Protein 1URR (pdb70)

InterPro domains:
  IPR001792 Acylphosphatase-like domain [PF00708] (14-100)
  IPR001792 Acylphosphatase-like domain [PS51160] (12-102)
  IPR017968 Acylphosphatase, conserved site [PS00150] (17-27)
  IPR020456 Acylphosphatase [PR00112] (12-27)
  IPR020456 Acylphosphatase [PR00112] (33-58)
  IPR020456 Acylphosphatase [PR00112] (68-88)
  IPR020456 Acylphosphatase [PTHR10029] (7-101)
  IPR036046 Acylphosphatase-like domain superfamily [SSF54975] (9-101)

Solvent-accessible surface area: 5893 Å² total; per-residue (Å²): 141,86,155,37,19,27,12,5,64,6,40,0,47,35,127,0,68,85,21,133,4,70,131,52,0,12,123,23,0,116,151,24,39,2,77,1,46,0,56,45,12,237,108,33,5,0,79,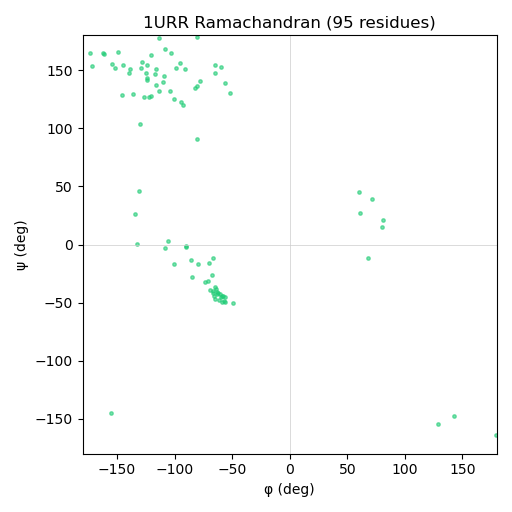4,66,1,9,0,26,61,142,38,0,52,86,0,57,101,40,0,83,70,70,207,4,69,99,2,101,19,89,99,25,77,59,48,164,71,108,95,32,167,91,63,100,55,131,52,7,73,45,82,192

Sequence (97 aa):
VAKQIFALDFEIFGRVQGVFFRKHTSHEAKRLGVRGWCMNTRDGTVKGQLEAPMMNLMEMKHWLENNRIPNAKVSKAEFSQIQEIEDYTFTSFDIKH

GO terms:
  GO:0003998 acylphosphatase activity (F, IDA)
  GO:0016787 hydrolase activity (F, IDA)
  GO:0005737 cytoplasm (C, TAS)

Organism: Drosophila melanogaster (NCBI:txid7227)

Secondary structure (DSSP, 8-state):
-TT-EEEEEEEEEEE-SSSSHHHHHHHHHHHHT-EEEEEE-TTS-EEEEEEE-HHHHHHHHHHHHH--STT-EEEEEEE---EEESS-S-SSEEE--

Structure (mmCIF, N/CA/C/O backbone):
data_1URR
#
_entry.id   1URR
#
_cell.length_a   45.722
_cell.length_b   45.722
_cell.length_c   98.585
_cell.angle_alpha   90.00
_cell.angle_beta   90.00
_cell.angle_gamma   120.00
#
_symmetry.space_group_name_H-M   'P 31 2 1'
#
loop_
_entity.id
_entity.type
_entity.pdbx_description
1 polymer 'CG18505 PROTEIN'
2 non-polymer GLYCEROL
3 water water
#
loop_
_atom_site.group_PDB
_atom_site.id
_atom_site.type_symbol
_atom_site.label_atom_id
_atom_site.label_alt_id
_atom_site.label_comp_id
_atom_site.label_asym_id
_atom_site.label_entity_id
_atom_site.label_seq_id
_atom_site.pdbx_PDB_ins_code
_atom_site.Cartn_x
_atom_site.Cartn_y
_atom_site.Cartn_z
_atom_site.occupancy
_atom_site.B_iso_or_equiv
_atom_site.auth_seq_id
_atom_site.auth_comp_id
_atom_site.auth_asym_id
_atom_site.auth_atom_id
_atom_site.pdbx_PDB_model_num
ATOM 1 N N . VAL A 1 6 ? 9.170 20.440 42.564 1.00 48.53 2 VAL A N 1
ATOM 2 C CA . VAL A 1 6 ? 7.781 20.955 42.740 1.00 48.19 2 VAL A CA 1
ATOM 3 C C . VAL A 1 6 ? 7.799 22.302 43.468 1.00 44.23 2 VAL A C 1
ATOM 4 O O . VAL A 1 6 ? 6.914 23.129 43.287 1.00 42.23 2 VAL A O 1
ATOM 8 N N . ALA A 1 7 ? 8.817 22.555 44.275 1.00 46.31 3 ALA A N 1
ATOM 9 C CA . ALA A 1 7 ? 8.885 23.829 44.992 1.00 43.84 3 ALA A CA 1
ATOM 10 C C . ALA A 1 7 ? 9.158 25.058 44.121 1.00 40.43 3 ALA A C 1
ATOM 11 O O . ALA A 1 7 ? 8.982 26.185 44.591 1.00 44.48 3 ALA A O 1
ATOM 13 N N . LYS A 1 8 ? 9.631 24.867 42.887 1.00 43.86 4 LYS A N 1
ATOM 14 C CA . LYS A 1 8 ? 9.852 25.993 41.968 1.00 39.64 4 LYS A CA 1
ATOM 15 C C . LYS A 1 8 ? 8.782 26.028 40.876 1.00 34.43 4 LYS A C 1
ATOM 16 O O . LYS A 1 8 ? 8.804 26.867 39.958 1.00 36.84 4 LYS A O 1
ATOM 22 N N . GLN A 1 9 ? 7.838 25.108 40.984 1.00 31.89 5 GLN A N 1
ATOM 23 C CA . GLN A 1 9 ? 6.656 25.155 40.149 1.00 34.52 5 GLN A CA 1
ATOM 24 C C . GLN A 1 9 ? 5.855 26.418 40.488 1.00 30.76 5 GLN A C 1
ATOM 25 O O . GLN A 1 9 ? 5.897 26.922 41.621 1.00 31.99 5 GLN A O 1
ATOM 31 N N . ILE A 1 10 ? 5.197 26.958 39.476 1.00 28.44 6 ILE A N 1
ATOM 32 C CA . ILE A 1 10 ? 4.351 28.133 39.614 1.00 24.72 6 ILE A CA 1
ATOM 33 C C . ILE A 1 10 ? 2.898 27.678 39.602 1.00 28.94 6 ILE A C 1
ATOM 34 O O . ILE A 1 10 ? 2.501 26.867 38.759 1.00 28.97 6 ILE A O 1
ATOM 39 N N . PHE A 1 11 ? 2.124 28.176 40.562 1.00 24.98 7 PHE A N 1
ATOM 40 C CA . PHE A 1 11 ? 0.717 27.835 40.650 1.00 25.12 7 PHE A CA 1
ATOM 41 C C . PHE A 1 11 ? -0.151 29.082 40.556 1.00 23.57 7 PHE A C 1
ATOM 42 O O . PHE A 1 11 ? 0.314 30.214 40.758 1.00 25.85 7 PHE A O 1
ATOM 50 N N . ALA A 1 12 ? -1.428 28.882 40.274 1.00 24.74 8 ALA A N 1
ATOM 51 C CA . ALA A 1 12 ? -2.309 30.026 39.954 1.00 24.06 8 ALA A CA 1
ATO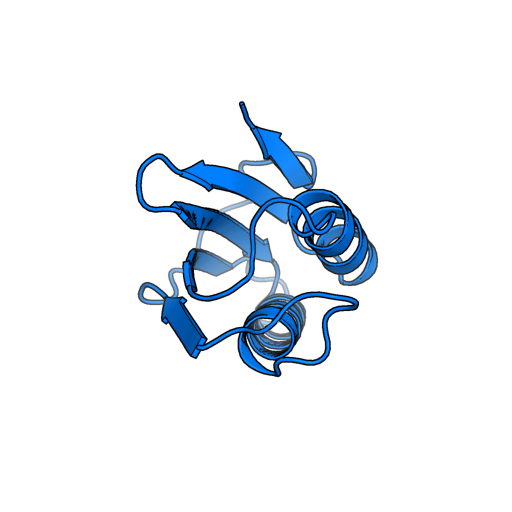M 52 C C . ALA A 1 12 ? -3.644 29.819 40.618 1.00 24.70 8 ALA A C 1
ATOM 53 O O . ALA A 1 12 ? -4.117 28.704 40.692 1.00 24.21 8 ALA A O 1
ATOM 55 N N . LEU A 1 13 ? -4.285 30.910 41.007 1.00 21.71 9 LEU A N 1
ATOM 56 C CA . LEU A 1 13 ? -5.643 30.853 41.491 1.00 24.36 9 LEU A CA 1
ATOM 57 C C . LEU A 1 13 ? -6.343 32.205 41.281 1.00 21.89 9 LEU A C 1
ATOM 58 O O . LEU A 1 13 ? -5.723 33.254 41.118 1.00 23.39 9 LEU A O 1
ATOM 63 N N . ASP A 1 14 ? -7.651 32.133 41.203 1.00 20.84 10 ASP A N 1
ATOM 64 C CA . ASP A 1 14 ? -8.528 33.304 41.198 1.00 20.29 10 ASP A CA 1
ATOM 65 C C . ASP A 1 14 ? -9.092 33.537 42.613 1.00 21.15 10 ASP A C 1
ATOM 66 O O . ASP A 1 14 ? -9.318 32.600 43.367 1.00 22.29 10 ASP A O 1
ATOM 71 N N . PHE A 1 15 ? -9.399 34.782 42.925 1.00 20.02 11 PHE A N 1
ATOM 72 C CA . PHE A 1 15 ? -9.950 35.103 44.238 1.00 21.42 11 PHE A CA 1
ATOM 73 C C . PHE A 1 15 ? -10.960 36.235 44.139 1.00 22.16 11 PHE A C 1
ATOM 74 O O . PHE A 1 15 ? -10.925 37.048 43.229 1.00 21.02 11 PHE A O 1
ATOM 82 N N . GLU A 1 16 ? -11.869 36.256 45.101 1.00 20.49 12 GLU A N 1
ATOM 83 C CA . GLU A 1 16 ? -12.797 37.323 45.258 1.00 20.08 12 GLU A CA 1
ATOM 84 C C . GLU A 1 16 ? -13.039 37.485 46.746 1.00 21.29 12 GLU A C 1
ATOM 85 O O . GLU A 1 16 ? -13.346 36.505 47.456 1.00 22.60 12 GLU A O 1
ATOM 91 N N . ILE A 1 17 ? -12.896 38.728 47.210 1.00 19.99 13 ILE A N 1
ATOM 92 C CA . ILE A 1 17 ? -12.972 39.080 48.632 1.00 19.89 13 ILE A CA 1
ATOM 93 C C . ILE A 1 17 ? -14.209 39.933 48.844 1.00 20.60 13 ILE A C 1
ATOM 94 O O . ILE A 1 17 ? -14.427 40.919 48.110 1.00 21.74 13 ILE A O 1
ATOM 99 N N . PHE A 1 18 ? -14.977 39.571 49.871 1.00 21.17 14 PHE A N 1
ATOM 100 C CA . PHE A 1 18 ? -16.237 40.199 50.204 1.00 23.08 14 PHE A CA 1
ATOM 101 C C . PHE A 1 18 ? -16.144 40.870 51.562 1.00 22.53 14 PHE A C 1
ATOM 102 O O . PHE A 1 18 ? -15.473 40.367 52.463 1.00 22.78 14 PHE A O 1
ATOM 110 N N . GLY A 1 19 ? -16.923 41.931 51.722 1.00 21.70 15 GLY A N 1
ATOM 111 C CA . GLY A 1 19 ? -17.014 42.631 52.990 1.00 23.04 15 GLY A CA 1
ATOM 112 C C . GLY A 1 19 ? -16.788 44.116 52.791 1.00 23.64 15 GLY A C 1
ATOM 113 O O . GLY A 1 19 ? -17.067 44.659 51.705 1.00 22.52 15 GLY A O 1
ATOM 114 N N . ARG A 1 20 ? -16.322 44.780 53.845 1.00 23.19 16 ARG A N 1
ATOM 115 C CA . ARG A 1 20 ? -15.884 46.161 53.736 1.00 21.23 16 ARG A CA 1
ATOM 116 C C . ARG A 1 20 ? -14.460 46.116 53.168 1.00 20.88 16 ARG A C 1
ATOM 117 O O . ARG A 1 20 ? -13.463 46.057 53.916 1.00 24.53 16 ARG A O 1
ATOM 125 N N . VAL A 1 21 ? -14.422 46.180 51.837 1.00 22.62 17 VAL A N 1
ATOM 126 C CA . VAL A 1 21 ? -13.204 45.973 51.066 1.00 21.69 17 VAL A CA 1
ATOM 127 C C . VAL A 1 21 ? -12.997 47.058 50.007 1.00 21.36 17 VAL A C 1
ATOM 128 O O . VAL A 1 21 ? -12.016 47.025 49.295 1.00 24.95 17 VAL A O 1
ATOM 132 N N . GLN A 1 22 ? -13.913 48.016 49.927 1.00 23.58 18 GLN A N 1
ATOM 133 C CA . GLN A 1 22 ? -13.796 49.148 49.023 1.00 22.44 18 GLN A CA 1
ATOM 134 C C . GLN A 1 22 ? -13.727 50.414 49.883 1.00 22.93 18 GLN A C 1
ATOM 135 O O . GLN A 1 22 ? -14.330 50.484 50.960 1.00 27.67 18 GLN A O 1
ATOM 141 N N . GLY A 1 23 ? -12.978 51.388 49.409 1.00 27.63 19 GLY A N 1
ATOM 142 C CA . GLY A 1 23 ? -12.872 52.672 50.068 1.00 28.56 19 GLY A CA 1
ATOM 143 C C . GLY A 1 23 ? -11.919 52.650 51.233 1.00 27.12 19 GLY A C 1
ATOM 144 O O . GLY A 1 23 ? -11.918 53.562 52.062 1.00 30.55 19 GLY A O 1
ATOM 145 N N . VAL A 1 24 ? -11.100 51.601 51.307 1.00 26.85 20 VAL A N 1
ATOM 146 C CA . VAL A 1 24 ? -10.219 51.395 52.446 1.00 26.77 20 VAL A CA 1
ATOM 147 C C . VAL A 1 24 ? -8.795 51.017 52.062 1.00 26.37 20 VAL A C 1
ATOM 148 O O . VAL A 1 24 ? -8.091 50.399 52.847 1.00 30.31 20 VAL A O 1
ATOM 152 N N . PHE A 1 25 ? -8.369 51.420 50.873 1.00 28.64 21 PHE A N 1
ATOM 153 C CA . PHE A 1 25 ? -7.032 51.119 50.352 1.00 27.01 21 PHE A CA 1
ATOM 154 C C . PHE A 1 25 ? -6.744 49.643 50.207 1.00 26.77 21 PHE A C 1
ATOM 155 O O . PHE A 1 25 ? -5.575 49.246 50.231 1.00 27.61 21 PHE A O 1
ATOM 163 N N . PHE A 1 26 ? -7.793 48.847 50.005 1.00 27.28 22 PHE A N 1
ATOM 164 C CA . PHE A 1 26 ? -7.645 47.408 49.973 1.00 25.27 22 PHE A CA 1
ATOM 165 C C . PHE A 1 26 ? -6.709 47.001 48.864 1.00 21.66 22 PHE A C 1
ATOM 166 O O . PHE A 1 26 ? -5.884 46.099 49.032 1.00 25.54 22 PHE A O 1
ATOM 174 N N . ARG A 1 27 ? -6.867 47.631 47.709 1.00 25.32 23 ARG A N 1
ATOM 175 C CA . ARG A 1 27 ? -6.081 47.240 46.543 1.00 25.51 23 ARG A CA 1
ATOM 176 C C . ARG A 1 27 ? -4.585 47.550 46.761 1.00 25.53 23 ARG A C 1
ATOM 177 O O . ARG A 1 27 ? -3.703 46.764 46.409 1.00 25.27 23 ARG A O 1
ATOM 185 N N . LYS A 1 28 ? -4.314 48.694 47.367 1.00 26.02 24 LYS A N 1
ATOM 186 C CA . LYS A 1 28 ? -2.946 49.082 47.644 1.00 24.23 24 LYS A CA 1
ATOM 187 C C . LYS A 1 28 ? -2.328 48.131 48.667 1.00 24.77 24 LYS A C 1
ATOM 188 O O . LYS A 1 28 ? -1.177 47.765 48.556 1.00 25.49 24 LYS A O 1
ATOM 194 N N . HIS A 1 29 ? -3.088 47.767 49.690 1.00 25.07 25 HIS A N 1
ATOM 195 C CA . HIS A 1 29 ? -2.595 46.806 50.648 1.00 24.98 25 HIS A CA 1
ATOM 196 C C . HIS A 1 29 ? -2.310 45.453 50.005 1.00 24.77 25 HIS A C 1
ATOM 197 O O . HIS A 1 29 ? -1.321 44.799 50.313 1.00 25.13 25 HIS A O 1
ATOM 204 N N . THR A 1 30 ? -3.211 45.036 49.129 1.00 23.22 26 THR A N 1
ATOM 205 C CA . THR A 1 30 ? -3.098 43.761 48.472 1.00 22.29 26 THR A CA 1
ATOM 206 C C . THR A 1 30 ? -1.870 43.736 47.574 1.00 22.20 26 THR A C 1
ATOM 207 O O . THR A 1 30 ? -1.093 42.777 47.580 1.00 23.08 26 THR A O 1
ATOM 211 N N . SER A 1 31 ? -1.698 44.789 46.781 1.00 21.75 27 SER A N 1
ATOM 212 C CA . SER A 1 31 ? -0.533 44.867 45.919 1.00 23.73 27 SER A CA 1
ATOM 213 C C . SER A 1 31 ? 0.791 44.806 46.762 1.00 23.09 27 SER A C 1
ATOM 214 O O . SER A 1 31 ? 1.759 44.139 46.383 1.00 25.34 27 SER A O 1
ATOM 217 N N . HIS A 1 32 ? 0.826 45.551 47.863 1.00 24.03 28 HIS A N 1
ATOM 218 C CA . HIS A 1 32 ? 2.014 45.600 48.682 1.00 23.57 28 HIS A CA 1
ATOM 219 C C . HIS A 1 32 ? 2.315 44.213 49.220 1.00 23.29 28 HIS A C 1
ATOM 220 O O . HIS A 1 32 ? 3.459 43.770 49.187 1.00 22.95 28 HIS A O 1
ATOM 227 N N . GLU A 1 33 ? 1.305 43.534 49.758 1.00 21.32 29 GLU A N 1
ATOM 228 C CA . GLU A 1 33 ? 1.547 42.240 50.371 1.00 21.44 29 GLU A CA 1
ATOM 229 C C . GLU A 1 33 ? 1.900 41.180 49.337 1.00 22.26 29 GLU A C 1
ATOM 230 O O . GLU A 1 33 ? 2.815 40.392 49.559 1.00 24.04 29 GLU A O 1
ATOM 236 N N . ALA A 1 34 ? 1.237 41.198 48.170 1.00 22.30 30 ALA A N 1
ATOM 237 C CA . ALA A 1 34 ? 1.585 40.246 47.122 1.00 23.36 30 ALA A CA 1
ATOM 238 C C . ALA A 1 34 ? 3.050 40.422 46.756 1.00 26.89 30 ALA A C 1
ATOM 239 O O . ALA A 1 34 ? 3.816 39.448 46.673 1.00 28.51 30 ALA A O 1
ATOM 241 N N . LYS A 1 35 ? 3.442 41.666 46.506 1.00 26.24 31 LYS A N 1
ATOM 242 C CA . LYS A 1 35 ? 4.801 41.912 46.020 1.00 31.09 31 LYS A CA 1
ATOM 243 C C . LYS A 1 35 ? 5.828 41.532 47.067 1.00 29.54 31 LYS A C 1
ATOM 244 O O . LYS A 1 35 ? 6.887 40.987 46.755 1.00 38.22 31 LYS A O 1
ATOM 250 N N . ARG A 1 36 ? 5.520 41.765 48.339 1.00 31.83 32 ARG A N 1
ATOM 251 C CA . ARG A 1 36 ? 6.519 41.431 49.321 1.00 29.86 32 ARG A CA 1
ATOM 252 C C . ARG A 1 36 ? 6.564 39.908 49.668 1.00 30.74 32 ARG A C 1
ATOM 253 O O . ARG A 1 36 ? 7.631 39.359 50.047 1.00 40.00 32 ARG A O 1
ATOM 261 N N . LEU A 1 37 ? 5.509 39.177 49.318 1.00 33.91 33 LEU A N 1
ATOM 262 C CA . LEU A 1 37 ? 5.477 37.732 49.405 1.00 31.33 33 LEU A CA 1
ATOM 263 C C . LEU A 1 37 ? 5.968 37.033 48.103 1.00 29.87 33 LEU A C 1
ATOM 264 O O . LEU A 1 37 ? 6.010 35.801 48.053 1.00 40.71 33 LEU A O 1
ATOM 269 N N . GLY A 1 38 ? 6.325 37.799 47.074 1.00 32.35 34 GLY A N 1
ATOM 270 C CA . GLY A 1 38 ? 6.777 37.230 45.814 1.00 32.21 34 GLY A CA 1
ATOM 271 C C . GLY A 1 38 ? 5.665 36.578 45.022 1.00 31.20 34 GLY A C 1
ATOM 272 O O . GLY A 1 38 ? 5.846 35.571 44.344 1.00 38.13 34 GLY A O 1
ATOM 273 N N . VAL A 1 39 ? 4.518 37.219 45.061 1.00 26.23 35 VAL A N 1
ATOM 274 C CA . VAL A 1 39 ? 3.345 36.724 44.373 1.00 23.99 35 VAL A CA 1
ATOM 275 C C . VAL A 1 39 ? 2.984 37.735 43.303 1.00 23.35 35 VAL A C 1
ATOM 276 O O . VAL A 1 39 ? 2.988 38.953 43.546 1.00 25.24 35 VAL A O 1
ATOM 280 N N . ARG A 1 40 ? 2.646 37.236 42.122 1.00 23.25 36 ARG A N 1
ATOM 281 C CA . ARG A 1 40 ? 2.284 38.108 41.012 1.00 20.74 36 ARG A CA 1
ATOM 282 C C . ARG A 1 40 ? 0.779 37.995 40.770 1.00 20.54 36 ARG A C 1
ATOM 283 O O . ARG A 1 40 ? 0.108 37.133 41.337 1.00 20.51 36 ARG A O 1
ATOM 291 N N . GLY A 1 41 ? 0.253 38.906 39.964 1.00 20.35 37 GLY A N 1
ATOM 292 C CA . GLY A 1 41 ? -1.163 38.892 39.653 1.00 21.13 37 GLY A CA 1
ATOM 293 C C . GLY A 1 41 ? -1.782 40.263 39.533 1.00 20.84 37 GLY A C 1
ATOM 294 O O . GLY A 1 41 ? -1.134 41.221 39.114 1.00 22.82 37 GLY A O 1
ATOM 295 N N . TRP A 1 42 ? -3.049 40.366 39.909 1.00 20.44 38 TRP A N 1
ATOM 296 C CA . TRP A 1 42 ? -3.759 41.628 39.782 1.00 19.77 38 TRP A CA 1
ATOM 297 C C . TRP A 1 42 ? -4.991 41.581 40.652 1.00 2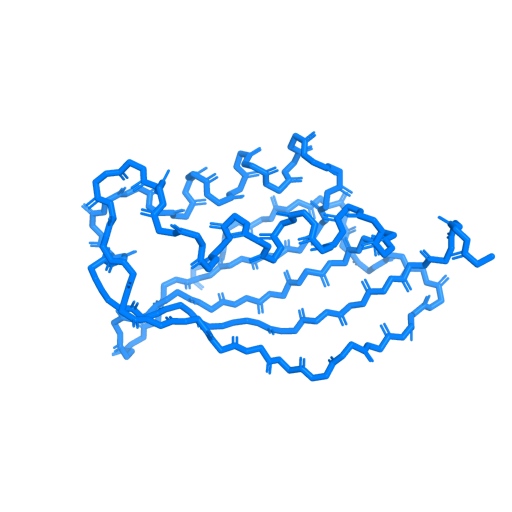0.08 38 TRP A C 1
ATOM 298 O O . TRP A 1 42 ? -5.437 40.515 41.118 1.00 19.66 38 TRP A O 1
ATOM 309 N N . CYS A 1 43 ? -5.552 42.763 40.871 1.00 19.93 39 CYS A N 1
ATOM 310 C CA . CYS A 1 43 ? -6.848 42.851 41.501 1.00 21.77 39 CYS A CA 1
ATOM 311 C C . CYS A 1 43 ? -7.594 44.065 41.005 1.00 21.92 39 CYS A C 1
ATOM 312 O O . CYS A 1 43 ? -7.000 44.973 40.434 1.00 23.29 39 CYS A O 1
ATOM 315 N N . MET A 1 44 ? -8.893 44.083 41.275 1.00 22.68 40 MET A N 1
ATOM 316 C CA . MET A 1 44 ? -9.794 45.164 40.854 1.00 23.42 40 MET A CA 1
ATOM 317 C C . MET A 1 44 ? -10.945 45.274 41.834 1.00 23.80 40 MET A C 1
ATOM 318 O O . MET A 1 44 ? -11.353 44.284 42.436 1.00 23.67 40 MET A O 1
ATOM 323 N N . ASN A 1 45 ? -11.482 46.491 41.940 1.00 24.16 41 ASN A N 1
ATOM 324 C CA . ASN A 1 45 ? -12.743 46.690 42.595 1.00 24.46 41 ASN A CA 1
ATOM 325 C C . ASN A 1 45 ? -13.831 46.333 41.613 1.00 24.88 41 ASN A C 1
ATOM 326 O O . ASN A 1 45 ? -13.788 46.747 40.444 1.00 32.39 41 ASN A O 1
ATOM 331 N N . THR A 1 46 ? -14.837 45.602 42.077 1.00 22.60 42 THR A N 1
ATOM 332 C CA . THR A 1 46 ? -15.952 45.222 41.222 1.00 24.17 42 THR A CA 1
ATOM 333 C C . THR A 1 46 ? -17.240 46.031 41.437 1.00 25.22 42 THR A C 1
ATOM 334 O O . THR A 1 46 ? -17.455 46.613 42.501 1.00 24.90 42 THR A O 1
ATOM 338 N N . ARG A 1 47 ? -18.137 45.907 40.454 1.00 28.24 43 ARG A N 1
ATOM 339 C CA . ARG A 1 47 ? -19.492 46.451 40.525 1.00 26.68 43 ARG A CA 1
ATOM 340 C C . ARG A 1 47 ? -20.352 45.776 41.583 1.00 24.09 43 ARG A C 1
ATOM 341 O O . ARG A 1 47 ? -21.405 46.303 41.963 1.00 28.54 43 ARG A O 1
ATOM 354 N N . ASP A 1 48 ? -19.857 44.655 42.108 1.00 25.15 44 ASP A N 1
ATOM 355 C CA . ASP A 1 48 ? -20.529 43.910 43.160 1.00 25.09 44 ASP A CA 1
ATOM 356 C C . ASP A 1 48 ? -20.105 44.362 44.554 1.00 24.96 44 ASP A C 1
ATOM 357 O O . ASP A 1 48 ? -20.615 43.834 45.566 1.00 27.74 44 ASP A O 1
ATOM 362 N N . GLY A 1 49 ? -19.184 45.317 44.621 1.00 24.23 45 GLY A N 1
ATOM 363 C CA . GLY A 1 49 ? -18.716 45.810 45.923 1.00 22.93 45 GLY A CA 1
ATOM 364 C C . GLY A 1 49 ? -17.669 44.901 46.555 1.00 22.70 45 GLY A C 1
ATOM 365 O O . GLY A 1 49 ? -17.433 44.939 47.773 1.00 24.59 45 GLY A O 1
ATOM 366 N N . THR A 1 50 ? -17.031 44.097 45.702 1.00 22.00 46 THR A N 1
ATOM 367 C CA . THR A 1 50 ? -15.961 43.168 46.108 1.00 21.36 46 THR A CA 1
ATOM 368 C C . THR A 1 50 ? -14.622 43.542 45.521 1.00 19.83 46 THR A C 1
ATOM 369 O O . THR A 1 50 ? -14.528 44.472 44.719 1.00 22.27 46 THR A O 1
ATOM 373 N N . VAL A 1 51 ? -13.583 42.784 45.880 1.00 20.76 47 VAL A N 1
ATOM 374 C CA . VAL A 1 51 ? -12.290 42.895 45.195 1.00 20.88 47 VAL A CA 1
ATOM 375 C C . VAL A 1 51 ? -11.983 41.531 44.601 1.00 19.57 47 VAL A C 1
ATOM 376 O O . VAL A 1 51 ? -12.030 40.519 45.302 1.00 21.08 47 VAL A O 1
ATOM 380 N N . LYS A 1 52 ? -11.671 41.496 43.314 1.00 20.81 48 LYS A N 1
ATOM 381 C CA . LYS A 1 52 ? -11.413 40.236 42.626 1.00 20.82 48 LYS A CA 1
ATOM 382 C C . LYS A 1 52 ? -10.094 40.320 41.911 1.00 19.11 48 LYS A C 1
ATOM 383 O O . LYS A 1 52 ? -9.633 41.408 41.573 1.00 22.97 48 LYS A O 1
ATOM 389 N N . GLY A 1 53 ? -9.511 39.169 41.651 1.00 18.73 49 GLY A N 1
ATOM 390 C CA . GLY A 1 53 ? -8.263 39.122 40.941 1.00 20.82 49 GLY A CA 1
ATOM 391 C C . GLY A 1 53 ? -7.727 37.723 40.758 1.00 18.96 49 GLY A C 1
ATOM 392 O O . GLY A 1 53 ? -8.446 36.727 40.874 1.00 18.77 49 GLY A O 1
ATOM 393 N N . GLN A 1 54 ? -6.443 37.683 40.426 1.00 19.03 50 GLN A N 1
ATOM 394 C CA . GLN A 1 54 ? -5.723 36.454 40.204 1.00 17.33 50 GLN A CA 1
ATOM 395 C C . GLN A 1 54 ? -4.326 36.540 40.828 1.00 21.14 50 GLN A C 1
ATOM 396 O O . GLN A 1 54 ? -3.767 37.620 40.936 1.00 20.07 50 GLN A O 1
ATOM 402 N N . LEU A 1 55 ? -3.808 35.377 41.235 1.00 21.17 51 LEU A N 1
ATOM 403 C CA . LEU A 1 55 ? -2.470 35.240 41.789 1.00 20.64 51 LEU A CA 1
ATOM 404 C C . LEU A 1 55 ? -1.684 34.187 40.995 1.00 20.31 51 LEU A C 1
ATOM 405 O O . LEU A 1 55 ? -2.253 33.189 40.541 1.00 20.59 51 LEU A O 1
ATOM 410 N N . GLU A 1 56 ? -0.370 34.390 40.892 1.00 21.41 52 GLU A N 1
ATOM 411 C CA . GLU A 1 56 ? 0.591 33.405 40.382 1.00 22.47 52 GLU A CA 1
ATOM 412 C C . GLU A 1 56 ? 1.807 33.425 41.300 1.00 21.75 52 GLU A C 1
ATOM 413 O O . GLU A 1 56 ? 2.347 34.500 41.567 1.00 22.49 52 GLU A O 1
ATOM 419 N N . ALA A 1 57 ? 2.235 32.249 41.775 1.00 22.25 53 ALA A N 1
ATOM 420 C CA . ALA A 1 57 ? 3.391 32.152 42.646 1.00 23.62 53 ALA A CA 1
ATOM 421 C C . ALA A 1 57 ? 3.722 30.686 42.885 1.00 25.61 53 ALA A C 1
ATOM 422 O O . ALA A 1 57 ? 2.902 29.818 42.665 1.00 25.95 53 ALA A O 1
ATOM 424 N N . PRO A 1 58 ? 4.906 30.409 43.400 1.00 26.85 54 PRO A N 1
ATOM 425 C CA . PRO A 1 58 ? 5.189 29.074 43.929 1.00 27.47 54 PRO A CA 1
ATOM 426 C C . PRO A 1 58 ? 4.208 28.747 45.074 1.00 29.41 54 PRO A C 1
ATOM 427 O O . PRO A 1 58 ? 3.647 29.666 45.672 1.00 27.53 54 PRO A O 1
ATOM 431 N N . MET A 1 59 ? 3.925 27.467 45.293 1.00 29.34 55 MET A N 1
ATOM 432 C CA . MET A 1 59 ? 2.910 27.046 46.251 1.00 29.55 55 MET A CA 1
ATOM 433 C C . MET A 1 59 ? 3.067 27.723 47.605 1.00 29.61 55 MET A C 1
ATOM 434 O O . MET A 1 59 ? 2.069 28.150 48.200 1.00 32.35 55 MET A O 1
ATOM 439 N N . MET A 1 60 ? 4.272 27.696 48.182 1.00 30.12 56 MET A N 1
ATOM 440 C CA . MET A 1 60 ? 4.436 28.279 49.523 1.00 32.03 56 MET A CA 1
ATOM 441 C C . MET A 1 60 ? 3.993 29.749 49.608 1.00 31.41 56 MET A C 1
ATOM 442 O O . MET A 1 60 ? 3.219 30.148 50.506 1.00 32.83 56 MET A O 1
ATOM 447 N N . ASN A 1 61 ? 4.486 30.549 48.659 1.00 27.94 57 ASN A N 1
ATOM 448 C CA . ASN A 1 61 ? 4.177 31.975 48.566 1.00 28.86 57 ASN A CA 1
ATOM 449 C C . ASN A 1 61 ? 2.694 32.194 48.300 1.00 26.50 57 ASN A C 1
ATOM 450 O O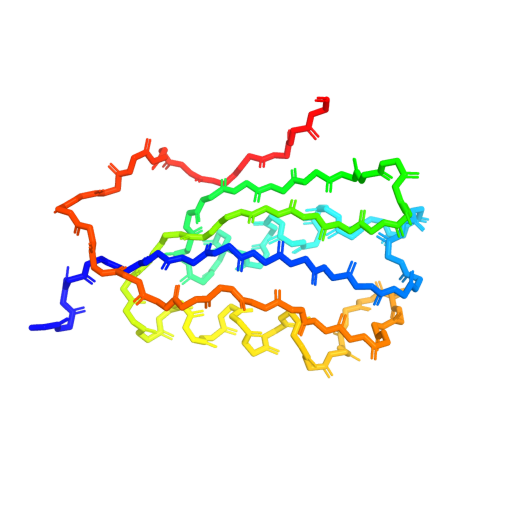 . ASN A 1 61 ? 2.056 33.054 48.905 1.00 26.08 57 ASN A O 1
ATOM 455 N N . LEU A 1 62 ? 2.149 31.380 47.406 1.00 26.32 58 LEU A N 1
ATOM 456 C CA . LEU A 1 62 ? 0.732 31.431 47.040 1.00 26.58 58 LEU A CA 1
ATOM 457 C C . LEU A 1 62 ? -0.154 31.243 48.252 1.00 26.97 58 LEU A C 1
ATOM 458 O O . LEU A 1 62 ? -1.072 31.997 48.478 1.00 27.91 58 LEU A O 1
ATOM 463 N N . MET A 1 63 ? 0.142 30.220 49.039 1.00 28.69 59 MET A N 1
ATOM 464 C CA . MET A 1 63 ? -0.677 29.885 50.188 1.00 28.10 59 MET A CA 1
ATOM 465 C C . MET A 1 63 ? -0.496 30.947 51.293 1.00 28.83 59 MET A C 1
ATOM 466 O O . MET A 1 63 ? -1.443 31.247 52.001 1.00 33.01 59 MET A O 1
ATOM 471 N N . GLU A 1 64 ? 0.679 31.561 51.419 1.00 29.26 60 GLU A N 1
ATOM 472 C CA . GLU A 1 64 ? 0.833 32.723 52.311 1.00 31.09 60 GLU A CA 1
ATOM 473 C C . GLU A 1 64 ? -0.070 33.898 51.944 1.00 28.75 60 GLU A C 1
ATOM 474 O O . GLU A 1 64 ? -0.706 34.519 52.815 1.00 28.88 60 GLU A O 1
ATOM 480 N N . MET A 1 65 ? -0.121 34.200 50.653 1.00 24.93 61 MET A N 1
ATOM 481 C CA . MET A 1 65 ? -1.000 35.269 50.148 1.00 23.60 61 MET A CA 1
ATOM 482 C C . MET A 1 65 ? -2.451 34.929 50.339 1.00 24.33 61 MET A C 1
ATOM 483 O O . MET A 1 65 ? -3.245 35.775 50.765 1.00 25.23 61 MET A O 1
ATOM 488 N N . LYS A 1 66 ? -2.808 33.689 50.016 1.00 25.93 62 LYS A N 1
ATOM 489 C CA . LYS A 1 66 ? -4.166 33.265 50.236 1.00 28.02 62 LYS A CA 1
ATOM 490 C C . LYS A 1 66 ? -4.519 33.439 51.739 1.00 27.43 62 LYS A C 1
ATOM 491 O O . LYS A 1 66 ? -5.616 33.897 52.075 1.00 31.33 62 LYS A O 1
ATOM 497 N N . HIS A 1 67 ? -3.627 33.035 52.649 1.00 30.61 63 HIS A N 1
ATOM 498 C CA . HIS A 1 67 ? -3.879 33.216 54.089 1.00 32.62 63 HIS A CA 1
ATOM 499 C C . HIS A 1 67 ? -4.149 34.668 54.430 1.00 30.81 63 HIS A C 1
ATOM 500 O O . HIS A 1 67 ? -5.057 34.993 55.170 1.00 35.08 63 HIS A O 1
ATOM 507 N N . TRP A 1 68 ? -3.341 35.560 53.896 1.00 27.63 64 TRP A N 1
ATOM 508 C CA . TRP A 1 68 ? -3.481 36.975 54.188 1.00 27.08 64 TRP A CA 1
ATOM 509 C C . TRP A 1 68 ? -4.829 37.508 53.671 1.00 26.57 64 TRP A C 1
ATOM 510 O O . TRP A 1 68 ? -5.506 38.271 54.347 1.00 25.49 64 TRP A O 1
ATOM 521 N N . LEU A 1 69 ? -5.255 37.046 52.512 1.00 24.98 65 LEU A N 1
ATOM 522 C CA . LEU A 1 69 ? -6.532 37.481 51.960 1.00 24.41 65 LEU A CA 1
ATOM 523 C C . LEU A 1 69 ? -7.718 36.973 52.785 1.00 27.49 65 LEU A C 1
ATOM 524 O O . LEU A 1 69 ? -8.780 37.537 52.714 1.00 33.38 65 LEU A O 1
ATOM 529 N N . GLU A 1 70 ? -7.573 35.864 53.499 1.00 29.63 66 GLU A N 1
ATOM 530 C CA . GLU A 1 70 ? -8.712 35.301 54.227 1.00 33.53 66 GLU A CA 1
ATOM 531 C C . GLU A 1 70 ? -8.568 35.483 55.761 1.00 32.47 66 GLU A C 1
ATOM 532 O O . GLU A 1 70 ? -9.508 35.202 56.484 1.00 36.55 66 GLU A O 1
ATOM 538 N N . ASN A 1 71 ? -7.453 36.044 56.243 1.00 32.97 67 ASN A N 1
ATOM 539 C CA . ASN A 1 71 ? -7.175 36.089 57.695 1.00 33.21 67 ASN A CA 1
ATOM 540 C C . ASN A 1 71 ? -7.815 37.302 58.385 1.00 30.47 67 ASN A C 1
ATOM 541 O O . ASN A 1 71 ? -7.901 37.371 59.626 1.00 37.89 67 ASN A O 1
ATOM 546 N N . ASN A 1 72 ? -8.277 38.250 57.576 1.00 31.51 68 ASN A N 1
ATOM 547 C CA . ASN A 1 72 ? -9.032 39.407 58.079 1.00 29.36 68 ASN A CA 1
ATOM 548 C C . ASN A 1 72 ? -8.232 40.270 59.073 1.00 31.26 68 ASN A C 1
ATOM 549 O O . ASN A 1 72 ? -8.755 40.711 60.112 1.00 32.39 68 ASN A O 1
ATOM 554 N N . ARG A 1 73 ? -6.983 40.548 58.724 1.00 30.14 69 ARG A N 1
ATOM 555 C CA . ARG A 1 73 ? -6.148 41.471 59.480 1.00 31.18 69 ARG A CA 1
ATOM 556 C C . ARG A 1 73 ? -5.522 42.454 58.507 1.00 35.19 69 ARG A C 1
ATOM 557 O O . ARG A 1 73 ? -4.347 42.766 58.574 1.00 35.29 69 ARG A O 1
ATOM 565 N N . ILE A 1 74 ? -6.362 42.963 57.616 1.00 35.74 70 ILE A N 1
ATOM 566 C CA . ILE A 1 74 ? -5.986 43.972 56.648 1.00 34.68 70 ILE A CA 1
ATOM 567 C C . ILE A 1 74 ? -6.488 45.304 57.189 1.00 32.79 70 ILE A C 1
ATOM 568 O O . ILE A 1 74 ? -7.660 45.461 57.495 1.00 34.49 70 ILE A O 1
ATOM 573 N N . PRO A 1 75 ? -5.610 46.275 57.320 1.00 33.11 71 PRO A N 1
ATOM 574 C CA . PRO A 1 75 ? -5.974 47.549 57.944 1.00 33.06 71 PRO A CA 1
ATOM 575 C C . PRO A 1 75 ? -7.227 48.184 57.324 1.00 34.21 71 PRO A C 1
ATOM 576 O O . PRO A 1 75 ? -7.318 48.217 56.104 1.00 35.21 71 PRO A O 1
ATOM 580 N N . ASN A 1 76 ? -8.181 48.584 58.172 1.00 33.79 72 ASN A N 1
ATOM 581 C CA . ASN A 1 76 ? -9.443 49.214 57.808 1.00 33.74 72 ASN A CA 1
ATOM 582 C C . ASN A 1 76 ? -10.456 48.337 57.055 1.00 32.52 72 ASN A C 1
ATOM 583 O O . ASN A 1 76 ? -11.622 48.701 56.942 1.00 34.68 72 ASN A O 1
ATOM 588 N N . ALA A 1 77 ? -10.030 47.175 56.593 1.00 27.89 73 ALA A N 1
ATOM 589 C CA . ALA A 1 77 ? -10.927 46.245 55.916 1.00 25.29 73 ALA A CA 1
ATOM 590 C C . ALA A 1 77 ? -11.573 45.263 56.902 1.00 26.65 73 ALA A C 1
ATOM 591 O O . ALA A 1 77 ? -11.007 44.929 57.954 1.00 29.79 73 ALA A O 1
ATOM 593 N N . LYS A 1 78 ? -12.779 44.817 56.551 1.00 24.52 74 LYS A N 1
ATOM 594 C CA . LYS A 1 78 ? -13.511 43.798 57.268 1.00 24.94 74 LYS A CA 1
ATOM 595 C C . LYS A 1 78 ? -13.978 42.747 56.257 1.00 23.56 74 LYS A C 1
ATOM 596 O O . LYS A 1 78 ? -14.902 42.965 55.472 1.00 27.17 74 LYS A O 1
ATOM 602 N N . VAL A 1 79 ? -13.306 41.614 56.244 1.00 26.46 75 VAL A N 1
ATOM 603 C CA . VAL A 1 79 ? -13.565 40.617 55.253 1.00 26.51 75 VAL A CA 1
ATOM 604 C C . VAL A 1 79 ? -14.584 39.644 55.816 1.00 27.27 75 VAL A C 1
ATOM 605 O O . VAL A 1 79 ? -14.353 39.000 56.853 1.00 30.21 75 VAL A O 1
ATOM 609 N N . SER A 1 80 ? -15.722 39.550 55.132 1.00 26.34 76 SER A N 1
ATOM 610 C CA . SER A 1 80 ? -16.787 38.627 55.487 1.00 27.60 76 SER A CA 1
ATOM 611 C C . SER A 1 80 ? -16.554 37.238 54.904 1.00 30.39 76 SER A C 1
ATOM 612 O O . SER A 1 80 ? -16.945 36.239 55.511 1.00 33.64 76 SER A O 1
ATOM 615 N N . LYS A 1 81 ? -15.852 37.170 53.768 1.00 27.61 77 LYS A N 1
ATOM 616 C CA . LYS A 1 81 ? -15.455 35.908 53.192 1.00 31.78 77 LYS A CA 1
ATOM 617 C C . LYS A 1 81 ? -14.518 36.125 52.033 1.00 25.02 77 LYS A C 1
ATOM 618 O O . LYS A 1 81 ? -14.503 37.173 51.407 1.00 26.34 77 LYS A O 1
ATOM 624 N N . ALA A 1 82 ? -13.701 35.115 51.800 1.00 26.70 78 ALA A N 1
ATOM 625 C CA . ALA A 1 82 ? -12.813 35.066 50.664 1.00 26.46 78 ALA A CA 1
ATOM 626 C C . ALA A 1 82 ? -13.138 33.800 49.859 1.00 28.89 78 ALA A C 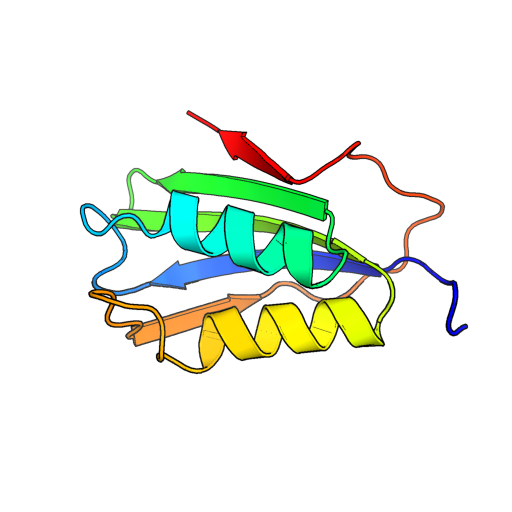1
ATOM 627 O O . ALA A 1 82 ? -13.186 32.721 50.409 1.00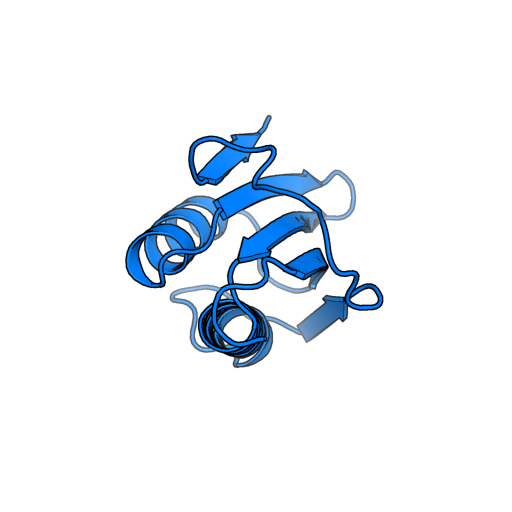 35.01 78 ALA A O 1
ATOM 629 N N . GLU A 1 83 ? -13.378 33.955 48.561 1.00 24.28 79 GLU A N 1
ATOM 630 C CA . GLU A 1 83 ? -13.626 32.832 47.684 1.00 25.69 79 GLU A CA 1
ATOM 631 C C . GLU A 1 83 ? -12.459 32.632 46.725 1.00 23.06 79 GLU A C 1
ATOM 632 O O . GLU A 1 83 ? -11.877 33.592 46.187 1.00 25.51 79 GLU A O 1
ATOM 638 N N . PHE A 1 84 ? -12.133 31.360 46.520 1.00 23.03 80 PHE A N 1
ATOM 639 C CA . PHE A 1 84 ? -11.040 30.984 45.642 1.00 21.47 80 PHE A CA 1
ATOM 640 C C . PHE A 1 84 ? -11.447 29.929 44.616 1.00 24.78 80 PHE A C 1
ATOM 641 O O . PHE A 1 84 ? -12.291 29.078 44.857 1.00 25.23 80 PHE A O 1
ATOM 649 N N . SER A 1 85 ? -10.754 29.962 43.490 1.00 22.90 81 SER A N 1
ATOM 650 C CA . SER A 1 85 ? -10.864 28.884 42.529 1.00 23.49 81 SER A CA 1
ATOM 651 C C . SER A 1 85 ? -9.976 27.708 42.984 1.00 23.00 81 SER A C 1
ATOM 652 O O . SER A 1 85 ? -9.245 27.802 43.946 1.00 23.16 81 SER A O 1
ATOM 655 N N . GLN A 1 86 ? -9.999 26.620 42.218 1.00 23.82 82 GLN A N 1
ATOM 656 C CA . GLN A 1 86 ? -9.017 25.567 42.382 1.00 25.20 82 GLN A CA 1
ATOM 657 C C . GLN A 1 86 ? -7.652 26.121 42.037 1.00 23.03 82 GLN A C 1
ATOM 658 O O . GLN A 1 86 ? -7.516 27.074 41.256 1.00 25.71 82 GLN A O 1
ATOM 664 N N . ILE A 1 87 ? -6.623 25.518 42.609 1.00 27.33 83 ILE A N 1
ATO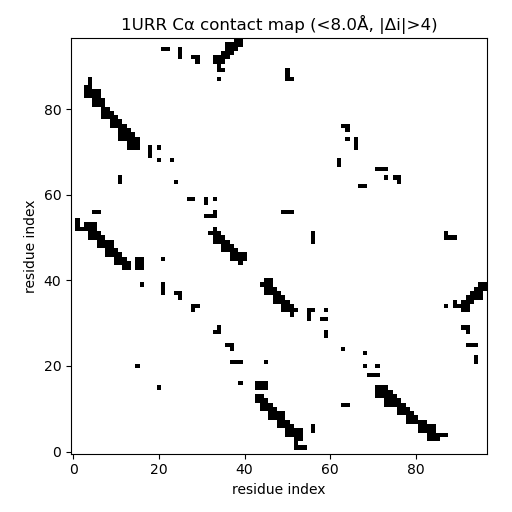M 665 C CA . ILE A 1 87 ? -5.246 25.796 42.225 1.00 25.70 83 ILE A CA 1
ATOM 666 C C . ILE A 1 87 ? -4.870 24.998 40.976 1.00 31.67 83 ILE A C 1
ATOM 667 O O . ILE A 1 87 ? -5.171 23.799 40.889 1.00 33.79 83 ILE A O 1
ATOM 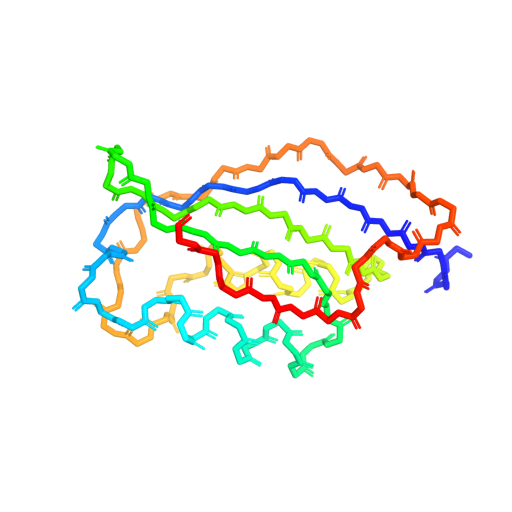672 N N . GLN A 1 88 ? -4.226 25.673 40.020 1.00 27.68 84 GLN A N 1
ATOM 673 C CA . GLN A 1 88 ? -3.701 25.030 38.847 1.00 32.31 84 GLN A CA 1
ATOM 674 C C . GLN A 1 88 ? -2.204 25.331 38.722 1.00 28.22 84 GLN A C 1
ATOM 675 O O . GLN A 1 88 ? -1.740 26.429 39.053 1.00 30.30 84 GLN A O 1
ATOM 681 N N . GLU A 1 89 ? -1.436 24.348 38.261 1.00 30.97 85 GLU A N 1
ATOM 682 C CA . GLU A 1 89 ? -0.065 24.616 37.875 1.00 29.87 85 GLU A CA 1
ATOM 683 C C . GLU A 1 89 ? -0.043 25.279 36.496 1.00 30.74 85 GLU A C 1
ATOM 684 O O . GLU A 1 89 ? -0.834 24.933 35.615 1.00 31.25 85 GLU A O 1
ATOM 690 N N . ILE A 1 90 ? 0.849 26.257 36.341 1.00 27.61 86 ILE A N 1
ATOM 691 C CA . ILE A 1 90 ? 1.112 26.899 35.042 1.00 28.93 86 ILE A CA 1
ATOM 692 C C . ILE A 1 90 ? 2.599 26.794 34.700 1.00 30.03 86 ILE A C 1
ATOM 693 O O . ILE A 1 90 ? 3.453 26.632 35.588 1.00 34.08 86 ILE A O 1
ATOM 698 N N . GLU A 1 91 ? 2.889 26.843 33.405 1.00 31.48 87 GLU A N 1
ATOM 699 C CA . GLU A 1 91 ? 4.233 26.664 32.897 1.00 33.90 87 GLU A CA 1
ATOM 700 C C . GLU A 1 91 ? 5.194 27.747 33.376 1.00 30.87 87 GLU A C 1
ATOM 701 O O . GLU A 1 91 ? 6.349 27.467 33.726 1.00 35.61 87 GLU A O 1
ATOM 707 N N . ASP A 1 92 ? 4.721 28.987 33.399 1.00 28.35 88 ASP A N 1
ATOM 708 C CA . ASP A 1 92 ? 5.548 30.127 33.774 1.00 30.55 88 ASP A CA 1
ATOM 709 C C . ASP A 1 92 ? 4.618 31.258 34.146 1.00 27.79 88 ASP A C 1
ATOM 710 O O . ASP A 1 92 ? 3.430 31.222 33.821 1.00 27.96 88 ASP A O 1
ATOM 715 N N . TYR A 1 93 ? 5.165 32.256 34.826 1.00 25.87 89 TYR A N 1
ATOM 716 C CA . TYR A 1 93 ? 4.420 33.473 35.115 1.00 24.53 89 TYR A CA 1
ATOM 717 C C . TYR A 1 93 ? 3.926 34.066 33.801 1.00 23.62 89 TYR A C 1
ATOM 718 O O . TYR A 1 93 ? 4.642 34.096 32.804 1.00 27.06 89 TYR A O 1
ATOM 727 N N . THR A 1 94 ? 2.701 34.529 33.845 1.00 22.93 90 THR A N 1
ATOM 728 C CA . THR A 1 94 ? 2.141 35.346 32.791 1.00 20.77 90 THR A CA 1
ATOM 729 C C . THR A 1 94 ? 2.125 36.821 33.107 1.00 21.87 90 THR A C 1
ATOM 730 O O . THR A 1 94 ? 1.960 37.652 32.200 1.00 23.50 90 THR A O 1
ATOM 734 N N . PHE A 1 95 ? 2.291 37.152 34.383 1.00 22.44 91 PHE A N 1
ATOM 735 C CA . PHE A 1 95 ? 2.312 38.547 34.793 1.00 21.31 91 PHE A CA 1
ATOM 736 C C . PHE A 1 95 ? 3.710 38.921 35.193 1.00 21.64 91 PHE A C 1
ATOM 737 O O . PHE A 1 95 ? 4.430 38.113 35.755 1.00 21.49 91 PHE A O 1
ATOM 745 N N . THR A 1 96 ? 4.119 40.143 34.915 1.00 22.27 92 THR A N 1
ATOM 746 C CA . THR A 1 96 ? 5.440 40.609 35.308 1.00 23.25 92 THR A CA 1
ATOM 747 C C . THR A 1 96 ? 5.553 40.888 36.807 1.00 24.31 92 THR A C 1
ATOM 748 O O . THR A 1 96 ? 6.635 40.794 37.388 1.00 26.33 92 THR A O 1
ATOM 752 N N . SER A 1 97 ? 4.444 41.331 37.395 1.00 23.01 93 SER A N 1
ATOM 753 C CA . SER A 1 97 ? 4.427 41.816 38.745 1.00 25.20 93 SER A CA 1
ATOM 754 C C . SER A 1 97 ? 3.030 41.663 39.307 1.00 23.08 93 SER A C 1
ATOM 755 O O . SER A 1 97 ? 2.316 40.738 38.936 1.00 23.45 93 SER A O 1
ATOM 758 N N . PHE A 1 98 ? 2.603 42.594 40.142 1.00 25.26 94 PHE A N 1
ATOM 759 C CA . PHE A 1 98 ? 1.223 42.640 40.613 1.00 24.73 94 PHE A CA 1
ATOM 760 C C . PHE A 1 98 ? 0.704 44.046 40.317 1.00 25.55 94 PHE A C 1
ATOM 761 O O . PHE A 1 98 ? 1.340 45.024 40.716 1.00 31.86 94 PHE A O 1
ATOM 769 N N . ASP A 1 99 ? -0.433 44.134 39.632 1.00 26.50 95 ASP A N 1
ATOM 770 C CA . ASP A 1 99 ? -0.988 45.374 39.056 1.00 30.26 95 ASP A CA 1
ATOM 771 C C . ASP A 1 99 ? -2.414 45.566 39.606 1.00 26.12 95 ASP A C 1
ATOM 772 O O . ASP A 1 99 ? -3.157 44.578 39.796 1.00 31.32 95 ASP A O 1
ATOM 777 N N . ILE A 1 100 ? -2.779 46.811 39.888 1.00 27.36 96 ILE A N 1
ATOM 778 C CA . ILE A 1 100 ? -4.156 47.145 40.205 1.00 30.33 96 ILE A CA 1
ATOM 779 C C . ILE A 1 100 ? -4.850 47.596 38.931 1.00 32.12 96 ILE A C 1
ATOM 780 O O . ILE A 1 100 ? -4.382 48.522 38.236 1.00 33.57 96 ILE A O 1
ATOM 785 N N . LYS A 1 101 ? -5.933 46.898 38.593 1.00 27.64 97 LYS A N 1
ATOM 786 C CA . LYS A 1 101 ? -6.717 47.207 37.398 1.00 31.85 97 LYS A CA 1
ATOM 787 C C . LYS A 1 101 ? -7.895 48.103 37.678 1.00 38.64 97 LYS A C 1
ATOM 788 O O . LYS A 1 101 ? -8.446 48.094 38.787 1.00 37.94 97 LYS A O 1
ATOM 794 N N . HIS A 1 102 ? -8.318 48.798 36.615 1.00 42.40 98 HIS A N 1
ATOM 795 C CA . HIS A 1 102 ? -9.453 49.711 36.669 1.00 51.00 98 HIS A CA 1
ATOM 796 C C . HIS A 1 102 ? -10.424 49.514 35.502 1.00 55.96 98 HIS A C 1
ATOM 797 O O . HIS A 1 102 ? -10.407 48.479 34.823 1.00 55.64 98 HIS A O 1
#

Nearest PDB structures (foldseek):
  1urr-assembly1_A  TM=1.010E+00  e=1.653E-24  Drosophila melanogaster
  6cbu-assembly1_A  TM=9.652E-01  e=7.769E-16  Homo sapiens
  2w4c-assembly1_A  TM=9.747E-01  e=6.056E-15  Homo sapiens
  2acy-assembly1_A  TM=9.696E-01  e=5.642E-15  Bos taurus
  3toq-assembly1_A  TM=9.713E-01  e=6.500E-15  Homo sapiens

Radius of gyration: 12.47 Å; Cα contacts (8 Å, |Δi|>4): 205; chains: 1; bounding box: 30×32×27 Å

B-factor: mean 32.38, std 11.12, range [17.33, 73.37]

Foldseek 3Di:
DQQFKKKKKKKWDFQQPPFCNQVQLQVLCQVLVKAKEWEQDPVRIIIIMIMDGPVSVVVSVCVRAVQPGPPTGTPGMDMDDMDTDPDDPGPGYYYDD

CATH classification: 3.30.70.100